Protein AF-A0A1G9V9P5-F1 (afdb_monomer_lite)

pLDDT: mean 75.82, std 14.77, range [42.97, 91.44]

Foldseek 3Di:
DDDDDDPDPQDQFDWDWDADPVQWIKIFTAGPVRDTPDIGDTDNHPVVRVVVVVVCVVCVVVDDDDDPPDPDDDDPDPDD

Organism: NCBI:txid633440

InterPro domains:
  IPR010879 Domain of unknown function DUF1508 [PF07411] (20-67)
  IPR036913 YegP-like superfamily [SSF160113] (13-69)

Sequence (80 aa):
MAGPTGRGAAVAGRFVISEDERGGFRFELVANNGQTLAVGEGFPTKMACVNGIETVRRNAPEAAIDDRTGRGQASPAPEI

Secondary structure (DSSP, 8-state):
-------------EEEEEE-TTS-EEEEEE-TTS-EEEE---BSSHHHHHHHHHHHHHHTTT-------SS---------

Structure (mmCIF, N/CA/C/O backbone):
data_AF-A0A1G9V9P5-F1
#
_entry.id   AF-A0A1G9V9P5-F1
#
loop_
_atom_site.group_PDB
_atom_site.id
_atom_site.type_symbol
_atom_site.label_atom_id
_atom_site.label_alt_id
_atom_site.label_comp_id
_atom_site.label_asym_id
_atom_site.label_entity_id
_atom_site.label_seq_id
_atom_site.pdbx_PDB_ins_code
_atom_site.Cartn_x
_atom_site.Cartn_y
_atom_site.Cartn_z
_atom_site.occupancy
_atom_site.B_iso_or_equiv
_atom_site.auth_seq_id
_atom_site.auth_comp_id
_atom_site.auth_asym_id
_atom_site.auth_atom_id
_atom_site.pdbx_PDB_model_num
ATOM 1 N N . MET A 1 1 ? -6.968 13.830 33.679 1.00 49.72 1 MET A N 1
ATOM 2 C CA . MET A 1 1 ? -7.072 12.503 33.033 1.00 49.72 1 MET A CA 1
ATOM 3 C C . MET A 1 1 ? -7.817 12.683 31.716 1.00 49.72 1 MET A C 1
ATOM 5 O O . MET A 1 1 ? -8.707 13.521 31.672 1.00 49.72 1 MET A O 1
ATOM 9 N N . ALA A 1 2 ? -7.344 12.033 30.652 1.00 51.72 2 ALA A N 1
ATOM 10 C CA . ALA A 1 2 ? -7.582 12.375 29.246 1.00 51.72 2 ALA A CA 1
ATOM 11 C C . ALA A 1 2 ? -9.066 12.421 28.830 1.00 51.72 2 ALA A C 1
ATOM 13 O O . ALA A 1 2 ? -9.858 11.571 29.228 1.00 51.72 2 ALA A O 1
ATOM 14 N N . GLY A 1 3 ? -9.408 13.442 28.037 1.00 43.06 3 GLY A N 1
ATOM 15 C CA . GLY A 1 3 ? -10.748 13.696 27.511 1.00 43.06 3 GLY A CA 1
ATOM 16 C C . GLY A 1 3 ? -11.232 12.648 26.500 1.00 43.06 3 GLY A C 1
ATOM 17 O O . GLY A 1 3 ? -10.453 11.803 26.057 1.00 43.06 3 GLY A O 1
ATOM 18 N N . PRO A 1 4 ? -12.523 12.696 26.132 1.00 55.88 4 PRO A N 1
ATOM 19 C CA . PRO A 1 4 ? -13.131 11.732 25.226 1.00 55.88 4 PRO A CA 1
ATOM 20 C C . PRO A 1 4 ? -12.457 11.808 23.853 1.00 55.88 4 PRO A C 1
ATOM 22 O O . PRO A 1 4 ? -12.590 12.795 23.130 1.00 55.88 4 PRO A O 1
ATOM 25 N N . THR A 1 5 ? -11.714 10.755 23.512 1.00 57.06 5 THR A N 1
ATOM 26 C CA . THR A 1 5 ? -11.148 10.512 22.185 1.00 57.06 5 THR A CA 1
ATOM 27 C C . THR A 1 5 ? -12.241 10.686 21.142 1.00 57.06 5 THR A C 1
ATOM 29 O O . THR A 1 5 ? -13.238 9.961 21.140 1.00 57.06 5 THR A O 1
ATOM 32 N N . GLY A 1 6 ? -12.062 11.689 20.283 1.00 46.94 6 GLY A N 1
ATOM 33 C CA . GLY A 1 6 ? -12.976 11.989 19.197 1.00 46.94 6 GLY A CA 1
ATOM 34 C C . GLY A 1 6 ? -13.280 10.727 18.399 1.00 46.94 6 GLY A C 1
ATOM 35 O O . GLY A 1 6 ? -12.373 10.001 17.992 1.00 46.94 6 GLY A O 1
ATOM 36 N N . ARG A 1 7 ? -14.572 10.479 18.176 1.00 52.91 7 ARG A N 1
ATOM 37 C CA . ARG A 1 7 ? -15.061 9.608 17.107 1.00 52.91 7 ARG A CA 1
ATOM 38 C C . ARG A 1 7 ? -14.447 10.113 15.799 1.00 52.91 7 ARG A C 1
ATOM 40 O O . ARG A 1 7 ? -14.978 11.031 15.179 1.00 52.91 7 ARG A O 1
ATOM 47 N N . GLY A 1 8 ? -13.301 9.557 15.416 1.00 44.59 8 GLY A N 1
ATOM 48 C CA . GLY A 1 8 ? -12.753 9.727 14.080 1.00 44.59 8 GLY A CA 1
ATOM 49 C C . GLY A 1 8 ? -13.799 9.207 13.109 1.00 44.59 8 GLY A C 1
ATOM 50 O O . GLY A 1 8 ? -14.282 8.086 13.273 1.00 44.59 8 GLY A O 1
ATOM 51 N N . ALA A 1 9 ? -14.215 10.060 12.175 1.00 42.97 9 ALA A N 1
ATOM 52 C CA . ALA A 1 9 ? -15.121 9.713 11.091 1.00 42.97 9 ALA A CA 1
ATO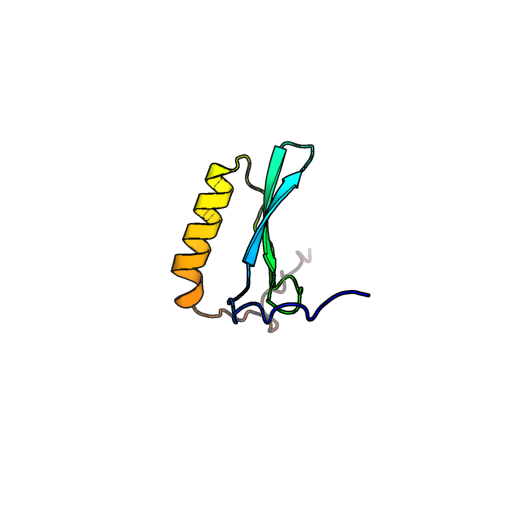M 53 C C . ALA A 1 9 ? -14.760 8.335 10.525 1.00 42.97 9 ALA A C 1
ATOM 55 O O . ALA A 1 9 ? -13.580 8.009 10.445 1.00 42.97 9 ALA A O 1
ATOM 56 N N . ALA A 1 10 ? -15.759 7.532 10.157 1.00 44.09 10 ALA A N 1
ATOM 57 C CA . ALA A 1 10 ? -15.569 6.252 9.489 1.00 44.09 10 ALA A CA 1
ATOM 58 C C . ALA A 1 10 ? -14.788 6.455 8.174 1.00 44.09 10 ALA A C 1
ATOM 60 O O . ALA A 1 10 ? -15.370 6.620 7.108 1.00 44.09 10 ALA A O 1
ATOM 61 N N . VAL A 1 11 ? -13.462 6.516 8.262 1.00 55.59 11 VA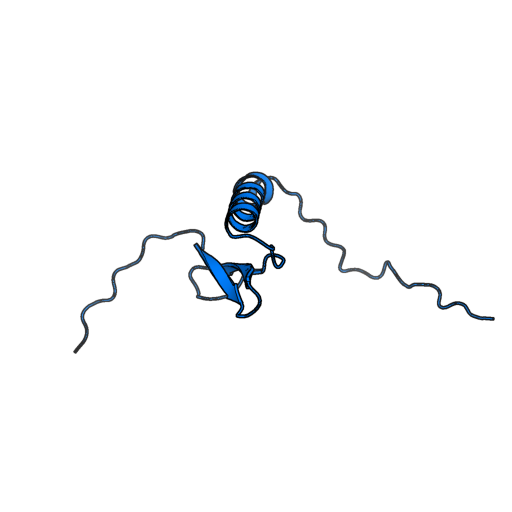L A N 1
ATOM 62 C CA . VAL A 1 11 ? -12.556 6.584 7.123 1.00 55.59 11 VAL A CA 1
ATOM 63 C C . VAL A 1 11 ? -12.195 5.157 6.753 1.00 55.59 11 VAL A C 1
ATOM 65 O O . VAL A 1 11 ? -11.794 4.355 7.600 1.00 55.59 11 VAL A O 1
ATOM 68 N N . ALA A 1 12 ? -12.394 4.828 5.481 1.00 62.94 12 ALA A N 1
ATOM 69 C CA . ALA A 1 12 ? -12.041 3.547 4.892 1.00 62.94 12 ALA A CA 1
ATOM 70 C C . ALA A 1 12 ? -10.508 3.388 4.861 1.00 62.94 12 ALA A C 1
ATOM 72 O O . ALA A 1 12 ? -9.878 3.590 3.833 1.00 62.94 12 ALA A O 1
ATOM 73 N N . GLY A 1 13 ? -9.898 3.088 6.011 1.00 73.88 13 GLY A N 1
ATOM 74 C CA . GLY A 1 13 ? -8.449 2.936 6.163 1.00 73.88 13 GLY A CA 1
ATOM 75 C C . GLY A 1 13 ? -7.624 4.190 5.827 1.00 73.88 13 GLY A C 1
ATOM 76 O O . GLY A 1 13 ? -8.141 5.234 5.431 1.00 73.88 13 GLY A O 1
ATOM 77 N N . ARG A 1 14 ? -6.306 4.101 6.021 1.00 84.81 14 ARG A N 1
ATOM 78 C CA . ARG A 1 14 ? -5.325 5.125 5.630 1.00 84.81 14 ARG A CA 1
ATOM 79 C C . ARG A 1 14 ? -4.100 4.475 4.997 1.00 84.81 14 ARG A C 1
ATOM 81 O O . ARG A 1 14 ? -3.696 3.395 5.422 1.00 84.81 14 ARG A O 1
ATOM 88 N N . PHE A 1 15 ? -3.485 5.159 4.036 1.00 86.62 15 PHE A N 1
ATOM 89 C CA . PHE A 1 15 ? -2.194 4.764 3.474 1.00 86.62 15 PHE A CA 1
ATOM 90 C C . PHE A 1 15 ? -1.065 5.44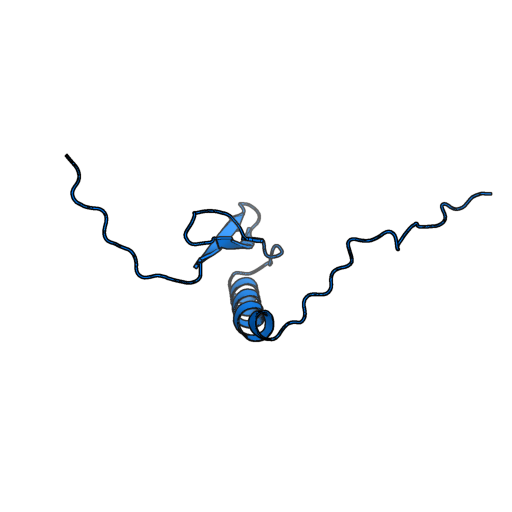9 4.250 1.00 86.62 15 PHE A C 1
ATOM 92 O O . PHE A 1 15 ? -1.052 6.673 4.380 1.00 86.62 15 PHE A O 1
ATOM 99 N N . VAL A 1 16 ? -0.132 4.662 4.774 1.00 87.75 16 VAL A N 1
ATOM 100 C CA . VAL A 1 16 ? 1.079 5.127 5.458 1.00 87.75 16 VAL A CA 1
ATOM 101 C C . VAL A 1 16 ? 2.260 4.881 4.530 1.00 87.75 16 VAL A C 1
ATOM 103 O O . VAL A 1 16 ? 2.411 3.773 4.030 1.00 87.75 16 VAL A O 1
ATOM 106 N N . ILE A 1 17 ? 3.073 5.904 4.271 1.00 88.94 17 ILE A N 1
ATOM 107 C CA . ILE A 1 17 ? 4.312 5.762 3.499 1.00 88.94 17 ILE A CA 1
ATOM 108 C C . ILE A 1 17 ? 5.470 5.741 4.488 1.00 88.94 17 ILE A C 1
ATOM 110 O O . ILE A 1 17 ? 5.632 6.693 5.253 1.00 88.94 17 ILE A O 1
ATOM 114 N N . SER A 1 18 ? 6.264 4.680 4.436 1.00 87.44 18 SER A N 1
ATOM 115 C CA . SER A 1 18 ? 7.451 4.488 5.267 1.00 87.44 18 SER A CA 1
ATOM 116 C C . SER A 1 18 ? 8.685 4.495 4.362 1.00 87.44 18 SER A C 1
ATOM 118 O O . SER A 1 18 ? 8.672 3.887 3.290 1.00 87.44 18 SER A O 1
ATOM 120 N N . GLU A 1 19 ? 9.733 5.206 4.768 1.00 86.25 19 GLU A N 1
ATOM 121 C CA . GLU A 1 19 ? 11.038 5.222 4.098 1.00 86.25 19 GLU A CA 1
ATOM 122 C C . GLU A 1 19 ? 12.013 4.378 4.925 1.00 86.25 19 GLU A C 1
ATOM 124 O O . GLU A 1 19 ? 12.061 4.503 6.148 1.00 86.25 19 GLU A O 1
ATOM 129 N N . ASP A 1 20 ? 12.744 3.490 4.262 1.00 82.00 20 ASP A N 1
ATOM 130 C CA . ASP A 1 20 ? 13.813 2.695 4.859 1.00 82.00 20 ASP A CA 1
ATOM 131 C C . ASP A 1 20 ? 15.147 3.458 4.812 1.00 82.00 20 ASP A C 1
ATOM 133 O O . ASP A 1 20 ? 15.355 4.296 3.934 1.00 82.00 20 ASP A O 1
ATOM 137 N N . GLU A 1 21 ? 16.096 3.120 5.687 1.00 76.25 21 GLU A N 1
ATOM 138 C CA . GLU A 1 21 ? 17.432 3.744 5.740 1.00 76.25 21 GLU A CA 1
ATOM 139 C C . GLU A 1 21 ? 18.223 3.594 4.425 1.00 76.25 21 GLU A C 1
ATOM 141 O O . GLU A 1 21 ? 19.174 4.328 4.160 1.00 76.25 21 GLU A O 1
ATOM 146 N N . ARG A 1 22 ? 17.809 2.654 3.566 1.00 74.94 22 ARG A N 1
ATOM 147 C CA . ARG A 1 22 ? 18.345 2.449 2.213 1.00 74.94 22 ARG A CA 1
ATOM 148 C C . ARG A 1 22 ? 17.699 3.329 1.132 1.00 74.94 22 ARG A C 1
ATOM 150 O O . ARG A 1 22 ? 18.029 3.170 -0.041 1.00 74.94 22 ARG A O 1
ATOM 157 N N . GLY A 1 23 ? 16.777 4.221 1.499 1.00 77.38 23 GLY A N 1
ATOM 158 C CA . GLY A 1 23 ? 16.023 5.079 0.576 1.00 77.38 23 GLY A CA 1
ATOM 159 C C . GLY A 1 23 ? 14.864 4.371 -0.135 1.00 77.38 23 GLY A C 1
ATOM 160 O O . GLY A 1 23 ? 14.360 4.863 -1.143 1.00 77.38 23 GLY A O 1
ATOM 161 N N . GLY A 1 24 ? 14.452 3.199 0.355 1.00 85.38 24 GLY A N 1
ATOM 162 C CA . GLY A 1 24 ? 13.302 2.467 -0.172 1.00 85.38 24 GLY A CA 1
ATOM 163 C C . GLY A 1 24 ? 11.994 2.992 0.418 1.00 85.38 24 GLY A C 1
ATOM 164 O O . GLY A 1 24 ? 11.839 3.036 1.632 1.00 85.38 24 GLY A O 1
ATOM 165 N N . PHE A 1 25 ? 11.031 3.350 -0.426 1.00 88.25 25 PHE A N 1
ATOM 166 C CA . PHE A 1 25 ? 9.707 3.823 -0.027 1.00 88.25 25 PHE A CA 1
ATOM 167 C C . PHE A 1 25 ? 8.681 2.708 -0.142 1.00 88.25 25 PHE A C 1
ATOM 169 O O . PHE A 1 25 ? 8.395 2.238 -1.235 1.00 88.25 25 PHE A O 1
ATOM 176 N N . ARG A 1 26 ? 8.042 2.340 0.956 1.00 88.81 26 ARG A N 1
ATOM 177 C CA . ARG A 1 26 ? 6.948 1.361 0.978 1.00 88.81 26 ARG A CA 1
ATOM 178 C C . ARG A 1 26 ? 5.658 2.038 1.404 1.00 88.81 26 ARG A C 1
ATOM 180 O O . ARG A 1 26 ? 5.691 3.010 2.157 1.00 88.81 26 ARG A O 1
ATOM 187 N N . PHE A 1 27 ? 4.527 1.528 0.930 1.00 89.19 27 PHE A N 1
ATOM 188 C CA . PHE A 1 27 ? 3.217 1.970 1.399 1.00 89.19 27 PHE A CA 1
ATOM 189 C C . PHE A 1 27 ? 2.513 0.861 2.167 1.00 89.19 27 PHE A C 1
ATOM 191 O O . PHE A 1 27 ? 2.679 -0.314 1.868 1.00 89.19 27 PHE A O 1
ATOM 198 N N . GLU A 1 28 ? 1.708 1.223 3.154 1.00 89.31 28 GLU A N 1
ATOM 199 C CA . GLU A 1 28 ? 0.974 0.284 3.997 1.00 89.31 28 GLU A CA 1
ATOM 200 C C . GLU A 1 28 ? -0.462 0.783 4.140 1.00 89.31 28 GLU A C 1
ATOM 202 O O . GLU A 1 28 ? -0.701 1.917 4.558 1.00 89.31 28 GLU A O 1
ATOM 207 N N . LEU A 1 29 ? -1.430 -0.050 3.762 1.00 87.94 29 LEU A N 1
ATOM 208 C CA . LEU A 1 29 ? -2.846 0.229 3.951 1.00 87.94 29 LEU A CA 1
ATOM 209 C C . LEU A 1 29 ? -3.260 -0.284 5.324 1.00 87.94 29 LEU A C 1
ATOM 211 O O . LEU A 1 29 ? -3.347 -1.490 5.544 1.00 87.94 29 LEU A O 1
ATOM 215 N N . VAL A 1 30 ? -3.537 0.639 6.237 1.00 87.06 30 VAL A N 1
ATOM 216 C CA . VAL A 1 30 ? -3.962 0.330 7.601 1.00 87.06 30 VAL A CA 1
ATOM 217 C C . VAL A 1 30 ? -5.458 0.585 7.721 1.00 87.06 30 VAL A C 1
ATOM 219 O O . VAL A 1 30 ? -5.934 1.682 7.425 1.00 87.06 30 VAL A O 1
ATOM 222 N N . ALA A 1 31 ? -6.209 -0.421 8.155 1.00 84.38 31 ALA A N 1
ATOM 223 C CA . ALA A 1 31 ? -7.632 -0.301 8.438 1.00 84.38 31 ALA A CA 1
ATOM 224 C C . ALA A 1 31 ? -7.900 0.544 9.694 1.00 84.38 31 ALA A C 1
ATOM 226 O O . ALA A 1 31 ? -7.016 0.808 10.508 1.00 84.38 31 ALA A O 1
ATOM 227 N N . ASN A 1 32 ? -9.159 0.940 9.895 1.00 79.62 32 ASN A N 1
ATOM 228 C CA . ASN A 1 32 ? -9.569 1.720 11.069 1.00 79.62 32 ASN A CA 1
ATOM 229 C C . ASN A 1 32 ? -9.382 0.965 12.405 1.00 79.62 32 ASN A C 1
ATOM 231 O O . ASN A 1 32 ? -9.338 1.574 13.467 1.00 79.62 32 ASN A O 1
ATOM 235 N N . ASN A 1 33 ? -9.256 -0.363 12.357 1.00 79.62 33 ASN A N 1
ATOM 236 C CA . ASN A 1 33 ? -8.933 -1.196 13.517 1.00 79.62 33 ASN A CA 1
ATOM 237 C C . ASN A 1 33 ? -7.418 -1.272 13.809 1.00 79.62 33 ASN A C 1
ATOM 239 O O . ASN A 1 33 ? -7.020 -1.984 14.724 1.00 79.62 33 ASN A O 1
ATOM 243 N N . GLY A 1 34 ? -6.575 -0.575 13.037 1.00 76.25 34 GLY A N 1
ATOM 244 C CA . GLY A 1 34 ? -5.118 -0.610 13.174 1.00 76.25 34 GLY A CA 1
ATOM 245 C C . GLY A 1 34 ? -4.441 -1.809 12.504 1.00 76.25 34 GLY A C 1
ATOM 246 O O . GLY A 1 34 ? -3.224 -1.936 12.601 1.00 76.25 34 GLY A O 1
ATOM 247 N N . GLN A 1 35 ? -5.188 -2.673 11.811 1.00 82.69 35 GLN A N 1
ATOM 248 C CA . GLN A 1 35 ? -4.630 -3.823 11.103 1.00 82.69 35 GLN A CA 1
ATOM 249 C C . GLN A 1 35 ? -4.118 -3.422 9.718 1.00 82.69 35 GLN A C 1
ATOM 251 O O . GLN A 1 35 ? -4.829 -2.773 8.947 1.00 82.69 35 GLN A O 1
ATOM 256 N N . THR A 1 36 ? -2.908 -3.854 9.371 1.00 86.19 36 THR A N 1
ATOM 257 C CA . THR A 1 36 ? -2.379 -3.721 8.011 1.00 86.19 36 THR A CA 1
ATOM 258 C C . THR A 1 36 ? -3.115 -4.686 7.082 1.00 86.19 36 THR A C 1
ATOM 260 O O . THR A 1 36 ? -3.027 -5.900 7.245 1.00 86.19 36 THR A O 1
ATOM 263 N N . LEU A 1 37 ? -3.872 -4.143 6.128 1.00 84.25 37 LEU A N 1
ATOM 264 C CA . LEU A 1 37 ? -4.615 -4.900 5.118 1.00 84.25 37 LEU A CA 1
ATOM 265 C C . LEU A 1 37 ? -3.751 -5.247 3.908 1.00 84.25 37 LEU A C 1
ATOM 267 O O . LEU A 1 37 ? -3.892 -6.323 3.339 1.00 84.25 37 LEU A O 1
ATOM 271 N N . ALA A 1 38 ? -2.884 -4.323 3.500 1.00 83.56 38 ALA A N 1
ATOM 272 C CA . ALA A 1 38 ? -2.018 -4.499 2.345 1.00 83.56 38 ALA A CA 1
ATOM 273 C C . ALA A 1 38 ? -0.702 -3.757 2.555 1.00 83.56 38 ALA A C 1
ATOM 275 O O . ALA A 1 38 ? -0.672 -2.680 3.153 1.00 83.56 38 ALA A O 1
ATOM 276 N N . VAL A 1 39 ? 0.374 -4.328 2.029 1.00 86.44 39 VAL A N 1
ATOM 277 C CA . VAL A 1 39 ? 1.697 -3.709 1.993 1.00 86.44 39 VAL A CA 1
ATOM 278 C C . VAL A 1 39 ? 2.103 -3.609 0.532 1.00 86.44 39 VAL A C 1
ATOM 280 O O . VAL A 1 39 ? 2.038 -4.586 -0.209 1.00 86.44 39 VAL A O 1
ATOM 283 N N . GLY A 1 40 ? 2.458 -2.404 0.120 1.00 81.25 40 GLY A N 1
ATOM 284 C CA . GLY A 1 40 ? 3.004 -2.105 -1.185 1.00 81.25 40 GLY A CA 1
ATOM 285 C C . GLY A 1 40 ? 4.465 -2.492 -1.298 1.00 81.25 40 GLY A C 1
ATOM 286 O O . GLY A 1 40 ? 5.205 -2.495 -0.313 1.00 81.25 40 GLY A O 1
ATOM 287 N N . GLU A 1 41 ? 4.877 -2.778 -2.526 1.00 80.19 41 GLU A N 1
ATOM 288 C CA . GLU A 1 41 ? 6.270 -3.058 -2.849 1.00 80.19 41 GLU A CA 1
ATOM 289 C C . GLU A 1 41 ? 7.166 -1.836 -2.569 1.00 80.19 41 GLU A C 1
ATOM 291 O O . GLU A 1 41 ? 6.703 -0.692 -2.538 1.00 80.19 41 GLU A O 1
ATOM 296 N N . GLY A 1 42 ? 8.452 -2.080 -2.314 1.00 81.44 42 GLY A N 1
ATOM 297 C CA . GLY A 1 42 ? 9.426 -1.020 -2.068 1.00 81.44 42 GLY A CA 1
ATOM 298 C C . GLY A 1 42 ? 9.758 -0.268 -3.356 1.00 81.44 42 GLY A C 1
ATOM 299 O O . GLY A 1 42 ? 10.397 -0.805 -4.254 1.00 81.44 42 GLY A O 1
ATOM 300 N N . PHE A 1 43 ? 9.362 0.994 -3.434 1.00 83.94 43 PHE A N 1
ATOM 301 C CA . PHE A 1 43 ? 9.681 1.903 -4.524 1.00 83.94 43 PHE A CA 1
ATOM 302 C C . PHE A 1 43 ? 11.006 2.632 -4.284 1.00 83.94 43 PHE A C 1
ATOM 304 O O . PHE A 1 43 ? 11.329 2.978 -3.150 1.00 83.94 43 PHE A O 1
ATOM 311 N N . PRO A 1 44 ? 11.747 2.977 -5.347 1.00 84.00 44 PRO A N 1
ATOM 312 C CA . PRO A 1 44 ? 12.997 3.728 -5.225 1.00 84.00 44 PRO A CA 1
ATOM 313 C C . PRO A 1 44 ? 12.784 5.221 -4.931 1.00 84.00 44 PRO A C 1
ATOM 315 O O . PRO A 1 44 ? 13.718 5.917 -4.556 1.00 84.00 44 PRO A O 1
ATOM 318 N N . THR A 1 45 ? 11.576 5.752 -5.152 1.00 86.50 45 THR A N 1
ATOM 319 C CA . THR A 1 45 ? 11.272 7.171 -4.929 1.00 86.50 45 THR A CA 1
ATOM 320 C C . THR A 1 45 ? 9.889 7.358 -4.322 1.00 86.50 45 THR A C 1
ATOM 322 O O . THR A 1 45 ? 8.948 6.618 -4.625 1.00 86.50 45 THR A O 1
ATOM 325 N N . LYS A 1 46 ? 9.733 8.424 -3.529 1.00 85.94 46 LYS A N 1
ATOM 326 C CA . LYS A 1 46 ? 8.439 8.836 -2.974 1.00 85.94 46 LYS A CA 1
ATOM 327 C C . LYS A 1 46 ? 7.384 9.049 -4.060 1.00 85.94 46 LYS A C 1
ATOM 329 O O . LYS A 1 46 ? 6.235 8.669 -3.877 1.00 85.94 46 LYS A O 1
ATOM 334 N N . MET A 1 47 ? 7.771 9.634 -5.196 1.00 89.56 47 MET A N 1
ATOM 335 C CA . MET A 1 47 ? 6.853 9.901 -6.306 1.00 89.56 47 MET A CA 1
ATOM 336 C C . MET A 1 47 ? 6.324 8.605 -6.933 1.00 89.56 47 MET A C 1
ATOM 338 O O . MET A 1 47 ? 5.126 8.499 -7.186 1.00 89.56 47 MET A O 1
ATOM 342 N N . ALA A 1 48 ? 7.186 7.599 -7.118 1.00 88.94 48 ALA A N 1
ATOM 343 C CA . ALA A 1 48 ? 6.759 6.285 -7.590 1.00 88.94 48 ALA A CA 1
ATOM 3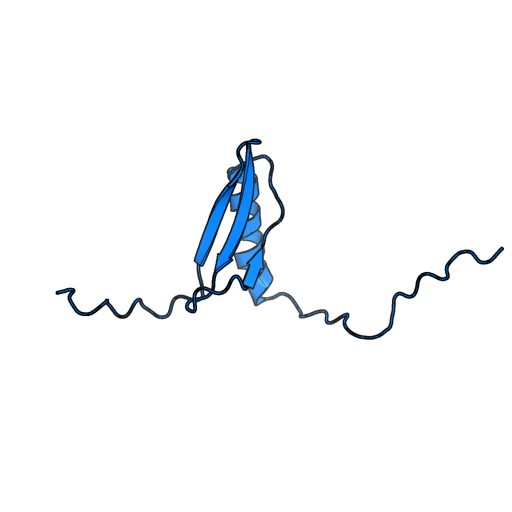44 C C . ALA A 1 48 ? 5.803 5.608 -6.592 1.00 88.94 48 ALA A C 1
ATOM 346 O O . ALA A 1 48 ? 4.773 5.079 -7.004 1.00 88.94 48 ALA A O 1
ATOM 347 N N . CYS A 1 49 ? 6.083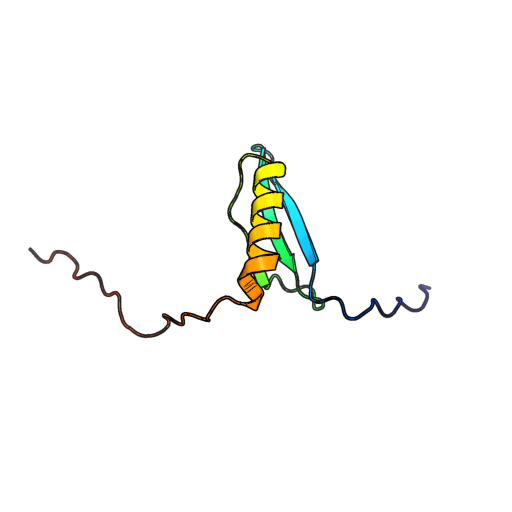 5.717 -5.289 1.00 88.38 49 CYS A N 1
ATOM 348 C CA . CYS A 1 49 ? 5.203 5.209 -4.236 1.00 88.38 49 CYS A CA 1
ATOM 349 C C . CYS A 1 49 ? 3.814 5.874 -4.266 1.00 88.38 49 CYS A C 1
ATOM 351 O O . CYS A 1 49 ? 2.796 5.185 -4.267 1.00 88.38 49 CYS A O 1
ATOM 353 N N . VAL A 1 50 ? 3.755 7.206 -4.383 1.00 90.00 50 VAL A N 1
ATOM 354 C CA . VAL A 1 50 ? 2.486 7.951 -4.486 1.00 90.00 50 VAL A CA 1
ATOM 355 C C . VAL A 1 50 ? 1.705 7.562 -5.743 1.00 90.00 50 VAL A C 1
ATOM 357 O O . VAL A 1 50 ? 0.503 7.319 -5.657 1.00 90.00 50 VAL A O 1
ATOM 360 N N . ASN A 1 51 ? 2.373 7.434 -6.894 1.00 91.44 51 ASN A N 1
ATOM 361 C CA . ASN A 1 51 ? 1.728 6.974 -8.127 1.00 91.44 51 ASN A CA 1
ATOM 362 C C . ASN A 1 51 ? 1.176 5.546 -7.987 1.00 91.44 51 ASN A C 1
ATOM 364 O O . ASN A 1 51 ? 0.080 5.260 -8.474 1.00 91.44 51 ASN A O 1
ATOM 368 N N . GLY A 1 52 ? 1.902 4.664 -7.293 1.00 87.81 52 GLY A N 1
ATOM 369 C CA . GLY A 1 52 ? 1.439 3.320 -6.953 1.00 87.81 52 GLY A CA 1
ATOM 370 C C . GLY A 1 52 ? 0.173 3.351 -6.098 1.00 87.81 52 GLY A C 1
ATOM 371 O O . GLY A 1 52 ? -0.817 2.718 -6.456 1.00 87.81 52 GLY A O 1
ATOM 372 N N . ILE A 1 53 ? 0.157 4.153 -5.028 1.00 87.94 53 ILE A N 1
ATOM 373 C CA . ILE A 1 53 ? -1.020 4.321 -4.159 1.00 87.94 53 ILE A CA 1
ATOM 374 C C . ILE A 1 53 ? -2.215 4.858 -4.948 1.00 87.94 53 ILE A C 1
ATOM 376 O O . ILE A 1 53 ? -3.314 4.332 -4.811 1.00 87.94 53 ILE A O 1
ATOM 380 N N . GLU A 1 54 ? -2.025 5.877 -5.787 1.00 90.38 54 GLU A N 1
ATOM 381 C CA . GLU A 1 54 ? -3.101 6.431 -6.616 1.00 90.38 54 GLU A CA 1
ATOM 382 C C . GLU A 1 54 ? -3.650 5.395 -7.605 1.00 90.38 54 GLU A C 1
ATOM 384 O O . GLU A 1 54 ? -4.863 5.293 -7.792 1.00 90.38 54 GLU A O 1
ATOM 389 N N . THR A 1 55 ? -2.773 4.574 -8.186 1.00 88.38 55 THR A N 1
ATOM 390 C CA . 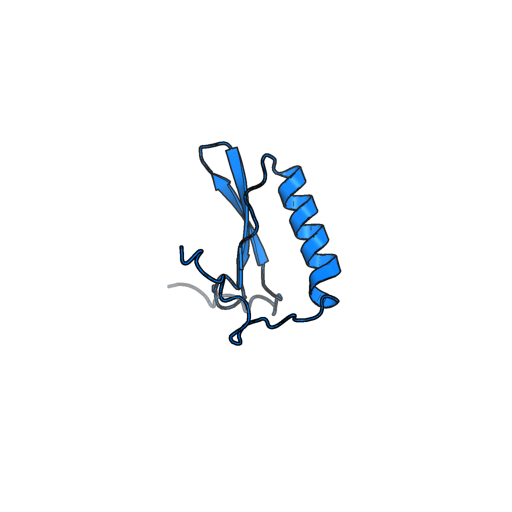THR A 1 55 ? -3.162 3.468 -9.070 1.00 88.38 55 THR A CA 1
ATOM 391 C C . THR A 1 55 ? -3.970 2.420 -8.310 1.00 88.38 55 THR A C 1
ATOM 393 O O . THR A 1 55 ? -5.029 2.013 -8.781 1.00 88.38 55 THR A O 1
ATOM 396 N N . VAL A 1 56 ? -3.526 2.017 -7.117 1.00 86.06 56 VAL A N 1
ATOM 397 C CA . VAL A 1 56 ? -4.258 1.077 -6.257 1.00 86.06 56 VAL A CA 1
ATOM 398 C C . VAL A 1 56 ? -5.596 1.675 -5.845 1.00 86.06 56 VAL A C 1
ATOM 400 O O . VAL A 1 56 ? -6.619 1.025 -5.974 1.00 86.06 56 VAL A O 1
ATOM 403 N N . ARG A 1 57 ? -5.637 2.937 -5.425 1.00 84.69 57 ARG A N 1
ATOM 404 C CA . ARG A 1 57 ? -6.870 3.612 -5.010 1.00 84.69 57 ARG A CA 1
ATOM 405 C C . ARG A 1 57 ? -7.910 3.688 -6.130 1.00 84.69 57 ARG A C 1
ATOM 407 O O . ARG A 1 57 ? -9.099 3.609 -5.839 1.00 84.69 57 ARG A O 1
ATOM 414 N N . ARG A 1 58 ? -7.474 3.858 -7.382 1.00 88.81 58 ARG A N 1
ATOM 415 C CA . ARG A 1 58 ? -8.361 3.899 -8.555 1.00 88.81 58 ARG A CA 1
ATOM 416 C C . ARG A 1 58 ? -8.806 2.508 -8.995 1.00 88.81 58 ARG A C 1
ATOM 418 O O . ARG A 1 58 ? -9.988 2.318 -9.222 1.00 88.81 58 ARG A O 1
ATOM 425 N N . ASN A 1 59 ? -7.884 1.548 -9.075 1.00 87.12 59 ASN A N 1
ATOM 426 C CA . ASN A 1 59 ? -8.173 0.226 -9.637 1.00 87.12 59 ASN A CA 1
ATOM 427 C C . ASN A 1 59 ? -8.691 -0.787 -8.605 1.00 87.12 59 ASN A C 1
ATOM 429 O O . ASN A 1 59 ? -9.505 -1.628 -8.954 1.00 87.12 59 ASN A O 1
ATOM 433 N N . ALA A 1 60 ? -8.258 -0.730 -7.340 1.00 83.88 60 ALA A N 1
ATOM 434 C CA . ALA A 1 60 ? -8.676 -1.672 -6.296 1.00 83.88 60 ALA A CA 1
ATOM 435 C C . ALA A 1 60 ? -10.197 -1.784 -6.084 1.00 83.88 60 ALA A C 1
ATOM 437 O O . ALA A 1 60 ? -10.644 -2.908 -5.879 1.00 83.88 60 ALA A O 1
ATOM 438 N N . PRO A 1 61 ? -11.011 -0.705 -6.121 1.00 83.00 61 PRO A N 1
ATOM 439 C CA . PRO A 1 61 ? -12.462 -0.857 -5.991 1.00 83.00 61 PRO A CA 1
ATOM 440 C C . PRO A 1 61 ? -13.112 -1.569 -7.187 1.00 83.00 61 PRO A C 1
ATOM 442 O O . PRO A 1 61 ? -14.190 -2.134 -7.028 1.00 83.00 61 PRO A O 1
ATOM 445 N N . GLU A 1 62 ? -12.479 -1.549 -8.363 1.00 85.94 62 GLU A N 1
ATOM 446 C CA . GLU A 1 62 ? -12.972 -2.202 -9.586 1.00 85.94 62 GLU A CA 1
ATOM 447 C C . GLU A 1 62 ? -12.312 -3.570 -9.839 1.00 85.94 62 GLU A C 1
ATOM 449 O O . GLU A 1 62 ? -12.779 -4.347 -10.671 1.00 85.94 62 GLU A O 1
ATOM 454 N N . ALA A 1 63 ? -11.222 -3.879 -9.134 1.00 84.69 63 ALA A N 1
ATOM 455 C CA . ALA A 1 63 ? -10.456 -5.098 -9.321 1.00 84.69 63 ALA A CA 1
ATOM 456 C C . ALA A 1 63 ? -11.253 -6.331 -8.876 1.00 84.69 63 ALA A C 1
ATOM 458 O O . ALA A 1 63 ? -11.767 -6.404 -7.759 1.00 84.69 63 ALA A O 1
ATOM 459 N N . ALA A 1 64 ? -11.308 -7.338 -9.748 1.00 84.00 64 ALA A N 1
ATOM 460 C CA . ALA A 1 64 ? -11.872 -8.633 -9.403 1.00 84.00 64 ALA A CA 1
ATOM 461 C C . ALA A 1 64 ? -10.971 -9.367 -8.397 1.00 84.00 64 ALA A C 1
ATOM 463 O O . ALA A 1 64 ? -9.742 -9.316 -8.481 1.00 84.00 64 ALA A O 1
ATOM 464 N N . ILE A 1 65 ? -11.594 -10.081 -7.461 1.00 85.31 65 ILE A N 1
ATOM 465 C CA . ILE A 1 65 ? -10.888 -10.951 -6.520 1.00 85.31 65 ILE A CA 1
ATOM 466 C C . ILE A 1 65 ? -10.548 -12.251 -7.255 1.00 85.31 65 ILE A C 1
ATOM 468 O O . ILE A 1 65 ? -11.432 -13.062 -7.524 1.00 85.31 65 ILE A O 1
ATOM 472 N N . ASP A 1 66 ? -9.270 -12.436 -7.579 1.00 84.50 66 ASP A N 1
ATOM 473 C CA . ASP A 1 66 ? -8.736 -13.680 -8.143 1.00 84.50 66 ASP A CA 1
ATOM 474 C C . ASP A 1 66 ? -8.236 -14.574 -6.999 1.00 84.50 66 ASP A C 1
ATOM 476 O O . ASP A 1 66 ? -7.097 -14.456 -6.540 1.00 84.50 66 ASP A O 1
ATOM 480 N N . ASP A 1 67 ? -9.114 -15.436 -6.481 1.00 81.62 67 ASP A N 1
ATOM 481 C CA . ASP A 1 67 ? -8.740 -16.410 -5.457 1.00 81.62 67 ASP A CA 1
ATOM 482 C C . ASP A 1 67 ? -8.015 -17.607 -6.088 1.00 81.62 67 ASP A C 1
ATOM 484 O O . ASP A 1 67 ? -8.612 -18.437 -6.772 1.00 81.62 67 ASP A O 1
ATOM 488 N N . ARG A 1 68 ? -6.705 -17.709 -5.838 1.00 81.62 68 ARG A N 1
ATOM 489 C CA . ARG A 1 68 ? -5.877 -18.863 -6.239 1.00 81.62 68 ARG A CA 1
ATOM 490 C C . ARG A 1 68 ? -5.611 -19.831 -5.094 1.00 81.62 68 ARG A C 1
ATOM 492 O O . ARG A 1 68 ? -4.727 -20.685 -5.203 1.00 81.62 68 ARG A O 1
ATOM 499 N N . THR A 1 69 ? -6.331 -19.709 -3.980 1.00 71.75 69 THR A N 1
ATOM 500 C CA . THR A 1 69 ? -6.145 -20.604 -2.837 1.00 71.75 69 THR A CA 1
ATOM 501 C C . THR A 1 69 ? -6.905 -21.918 -3.040 1.00 71.75 69 THR A C 1
ATOM 503 O O . THR A 1 69 ? -7.923 -22.221 -2.439 1.00 71.75 69 THR A O 1
ATOM 506 N N . GLY A 1 70 ? -6.354 -22.758 -3.912 1.00 62.25 70 GLY A N 1
ATOM 507 C CA . GLY A 1 70 ? -6.810 -24.120 -4.168 1.00 62.25 70 GLY A CA 1
ATOM 508 C C . GLY A 1 70 ? -5.770 -24.823 -5.030 1.00 62.25 70 GLY A C 1
ATOM 509 O O . GLY A 1 70 ? -5.342 -24.264 -6.032 1.00 62.25 70 GLY A O 1
ATOM 510 N N . ARG A 1 71 ? -5.293 -26.001 -4.603 1.00 56.22 71 ARG A N 1
ATOM 511 C CA . ARG A 1 71 ? -4.218 -26.789 -5.245 1.00 56.22 71 ARG A CA 1
ATOM 512 C C . ARG A 1 71 ? -4.162 -26.607 -6.771 1.00 56.22 71 ARG A C 1
ATOM 514 O O . ARG A 1 71 ? -5.012 -27.140 -7.477 1.00 56.22 71 ARG A O 1
ATOM 521 N N . GLY A 1 72 ? -3.138 -25.910 -7.264 1.00 57.31 72 GLY A N 1
ATOM 522 C CA . GLY A 1 72 ? -3.063 -25.604 -8.692 1.00 57.31 72 GLY A CA 1
ATOM 523 C C . GLY A 1 72 ? -1.775 -24.979 -9.217 1.00 57.31 72 GLY A C 1
ATOM 524 O O . GLY A 1 72 ? -1.795 -24.496 -10.336 1.00 57.31 72 GLY A O 1
ATOM 525 N N . GLN A 1 73 ? -0.669 -24.996 -8.466 1.00 52.81 73 GLN A N 1
ATOM 526 C CA . GLN A 1 73 ? 0.690 -24.955 -9.029 1.00 52.81 73 GLN A CA 1
ATOM 527 C C . GLN A 1 73 ? 1.586 -25.858 -8.175 1.00 52.81 73 GLN A C 1
ATOM 529 O O . GLN A 1 73 ? 2.381 -25.405 -7.358 1.00 52.81 73 GLN A O 1
ATOM 534 N N . ALA A 1 74 ? 1.404 -27.169 -8.323 1.00 49.53 74 ALA A N 1
ATOM 535 C CA . ALA A 1 74 ? 2.509 -28.079 -8.084 1.00 49.53 74 ALA A CA 1
ATOM 536 C C . ALA A 1 74 ? 3.449 -27.913 -9.283 1.00 49.53 74 ALA A C 1
ATOM 538 O O . ALA A 1 74 ? 3.084 -28.293 -10.395 1.00 49.53 74 ALA A O 1
ATOM 539 N N . SER A 1 75 ? 4.633 -27.330 -9.082 1.00 52.41 75 SER A N 1
ATOM 540 C CA . SER A 1 75 ? 5.746 -27.633 -9.982 1.00 52.41 75 SER A CA 1
ATOM 541 C C . SER A 1 75 ? 5.887 -29.154 -10.002 1.00 52.41 75 SER A C 1
ATOM 543 O O . SER A 1 75 ? 6.040 -29.729 -8.919 1.00 52.41 75 SER A O 1
ATOM 545 N N . PRO A 1 76 ? 5.857 -29.840 -11.157 1.00 55.50 76 PRO A N 1
ATOM 546 C CA . PRO A 1 76 ? 6.520 -31.126 -11.209 1.00 55.50 76 PRO A CA 1
ATOM 547 C C . PRO A 1 76 ? 7.990 -30.825 -10.912 1.00 55.50 76 PRO A C 1
ATOM 549 O O . PRO A 1 76 ? 8.666 -30.143 -11.684 1.00 55.50 76 PRO A O 1
ATOM 552 N N . ALA A 1 77 ? 8.458 -31.234 -9.733 1.00 64.06 77 ALA A N 1
ATOM 553 C CA . ALA A 1 77 ? 9.885 -31.329 -9.484 1.00 64.06 77 ALA A CA 1
ATOM 554 C C . ALA A 1 77 ? 10.490 -32.128 -10.653 1.00 64.06 77 ALA A C 1
ATOM 556 O O . ALA A 1 77 ? 9.868 -33.107 -11.076 1.00 64.06 77 ALA A O 1
ATOM 557 N N . PRO A 1 78 ? 11.632 -31.715 -11.227 1.00 62.81 78 PRO A N 1
ATOM 558 C CA . PRO A 1 78 ? 12.282 -32.534 -12.232 1.00 62.81 78 PRO A CA 1
ATOM 559 C C . PRO A 1 78 ? 12.713 -33.834 -11.550 1.00 62.81 78 PRO A C 1
ATOM 561 O O . PRO A 1 78 ? 13.637 -33.850 -10.743 1.00 62.81 78 PRO A O 1
ATOM 564 N N . GLU A 1 79 ? 11.986 -34.907 -11.831 1.00 58.47 79 GLU A N 1
ATOM 565 C CA . GLU A 1 79 ? 12.365 -36.265 -11.474 1.00 58.47 79 GLU A CA 1
ATOM 566 C C . GLU A 1 79 ? 12.952 -36.899 -12.739 1.00 58.47 79 GLU A C 1
ATOM 568 O O . GLU A 1 79 ? 12.193 -37.401 -13.565 1.00 58.47 79 GLU A O 1
ATOM 573 N N . ILE A 1 80 ? 14.262 -36.696 -12.953 1.00 62.28 80 ILE A N 1
ATOM 574 C CA . ILE A 1 80 ? 15.322 -37.646 -13.380 1.00 62.28 80 ILE A CA 1
ATOM 575 C C . ILE A 1 80 ? 16.642 -36.908 -13.635 1.00 62.28 80 ILE A C 1
ATOM 577 O O . ILE A 1 80 ? 16.621 -35.844 -14.294 1.00 62.28 80 ILE A O 1
#

Radius of gyration: 18.67 Å; chains: 1; bounding box: 34×51×46 Å